Protein AF-A0A341ZG12-F1 (afdb_monomer_lite)

Secondary structure (DSSP, 8-state):
-HHHHTT--GGGGHHHHHHHHHH---GGGHHHHHHHHHHHHHHHTT-SBTTTT-SEEEEEEEETTTEEEEEEEE--B-----

Organism: Triticum aestivum (NCBI:txid4565)

Structure (mmCIF, N/CA/C/O backbone):
data_AF-A0A341ZG12-F1
#
_entry.id   AF-A0A341ZG12-F1
#
loop_
_atom_site.group_PDB
_atom_site.id
_atom_site.type_symbol
_atom_site.label_atom_id
_atom_site.label_alt_id
_atom_site.label_comp_id
_atom_site.label_asym_id
_atom_site.label_entity_id
_atom_site.label_seq_id
_atom_site.pdbx_PDB_ins_code
_atom_site.Cartn_x
_atom_site.Cartn_y
_atom_site.Cartn_z
_atom_site.occupancy
_atom_site.B_iso_or_equiv
_atom_site.auth_seq_id
_atom_site.auth_comp_id
_atom_site.auth_asym_id
_atom_site.auth_atom_id
_atom_site.pdbx_PDB_model_num
ATOM 1 N N . MET A 1 1 ? -3.093 10.078 -12.546 1.00 73.31 1 MET A N 1
ATOM 2 C CA . MET A 1 1 ? -3.446 9.370 -13.798 1.00 73.31 1 MET A CA 1
ATOM 3 C C . MET A 1 1 ? -4.392 8.195 -13.565 1.00 73.31 1 MET A C 1
ATOM 5 O O . MET A 1 1 ? -5.465 8.235 -14.145 1.00 73.31 1 MET A O 1
ATOM 9 N N . ILE A 1 2 ? -4.081 7.210 -12.708 1.00 90.69 2 ILE A N 1
ATOM 10 C CA . ILE A 1 2 ? -4.995 6.069 -12.454 1.00 90.69 2 ILE A CA 1
ATOM 11 C C . ILE A 1 2 ? -6.272 6.506 -11.725 1.00 90.69 2 ILE A C 1
ATOM 13 O O . ILE A 1 2 ? -7.360 6.278 -12.234 1.00 90.69 2 ILE A O 1
ATOM 17 N N . GLU A 1 3 ? -6.142 7.210 -10.596 1.00 93.38 3 GLU A N 1
ATOM 18 C CA . GLU A 1 3 ? -7.286 7.635 -9.771 1.00 93.38 3 GLU A CA 1
ATOM 19 C C . GLU A 1 3 ? -8.380 8.355 -10.581 1.00 93.38 3 GLU A C 1
ATOM 21 O O . GLU A 1 3 ? -9.547 7.993 -10.505 1.00 93.38 3 GLU A O 1
ATOM 26 N N . ALA A 1 4 ? -7.994 9.311 -11.432 1.00 94.12 4 ALA A N 1
ATOM 27 C CA . ALA A 1 4 ? -8.928 10.029 -12.298 1.00 94.12 4 ALA A CA 1
ATOM 28 C C . ALA A 1 4 ? -9.554 9.131 -13.380 1.00 94.12 4 ALA A C 1
ATOM 30 O O . ALA A 1 4 ? -10.723 9.295 -13.711 1.00 94.12 4 ALA A O 1
ATOM 31 N N . LYS A 1 5 ? -8.796 8.169 -13.927 1.00 96.06 5 LYS A N 1
ATOM 32 C CA . LYS A 1 5 ? -9.271 7.287 -15.002 1.00 96.06 5 LYS A CA 1
ATOM 33 C C . LYS A 1 5 ? -10.348 6.312 -14.527 1.00 96.06 5 LYS A C 1
ATOM 35 O O . LYS A 1 5 ? -11.214 5.956 -15.318 1.00 96.06 5 LYS A O 1
ATOM 40 N N . VAL A 1 6 ? -10.296 5.909 -13.257 1.00 93.88 6 VAL A N 1
ATOM 41 C CA . VAL A 1 6 ? -11.285 5.017 -12.627 1.00 93.88 6 VAL A CA 1
ATOM 42 C C . VAL A 1 6 ? -12.247 5.749 -11.684 1.00 93.88 6 VAL A C 1
ATOM 44 O O . VAL A 1 6 ? -13.009 5.104 -10.972 1.00 93.88 6 VAL A O 1
ATOM 47 N N . ASN A 1 7 ? -12.216 7.087 -11.669 1.00 94.75 7 ASN A N 1
ATOM 48 C CA . ASN A 1 7 ? -13.019 7.935 -10.782 1.00 94.75 7 ASN A CA 1
ATOM 49 C C . ASN A 1 7 ? -12.946 7.512 -9.298 1.00 94.75 7 ASN A C 1
ATOM 51 O O . ASN A 1 7 ? -13.949 7.436 -8.587 1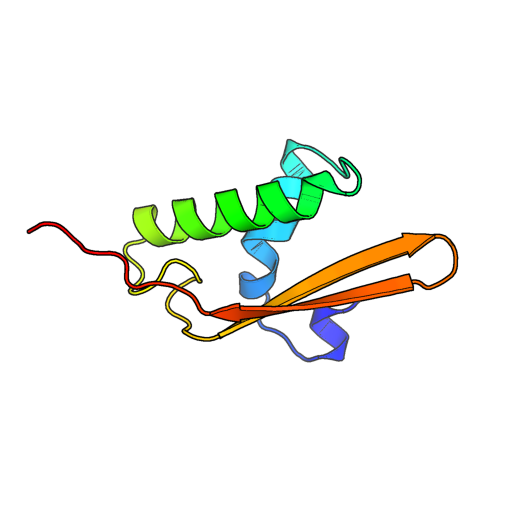.00 94.75 7 ASN A O 1
ATOM 55 N N . LEU A 1 8 ? -11.738 7.182 -8.843 1.00 94.12 8 LEU A N 1
ATOM 56 C CA . LEU A 1 8 ? -11.486 6.709 -7.490 1.00 94.12 8 LEU A CA 1
ATOM 57 C C . LEU A 1 8 ? -11.490 7.884 -6.504 1.00 94.12 8 LEU A C 1
ATOM 59 O O . LEU A 1 8 ? -11.004 8.973 -6.798 1.00 94.12 8 LEU A O 1
ATOM 63 N N . ASN A 1 9 ? -12.005 7.656 -5.296 1.00 93.38 9 ASN A N 1
ATOM 64 C CA . ASN A 1 9 ? -11.940 8.648 -4.227 1.00 93.38 9 ASN A CA 1
ATOM 65 C C . ASN A 1 9 ? -10.473 8.957 -3.867 1.00 93.38 9 ASN A C 1
ATOM 67 O O . ASN A 1 9 ? -9.704 8.041 -3.570 1.00 93.38 9 ASN A O 1
ATOM 71 N N . LYS A 1 10 ? -10.117 10.248 -3.805 1.00 89.06 10 LYS A N 1
ATOM 72 C CA . LYS A 1 10 ? -8.780 10.756 -3.438 1.00 89.06 10 LYS A CA 1
ATOM 73 C C . LYS A 1 10 ? -8.166 10.098 -2.207 1.00 89.06 10 LYS A C 1
ATOM 75 O O . LYS A 1 10 ? -6.951 9.899 -2.173 1.00 89.06 10 LYS A O 1
ATOM 80 N N . LYS A 1 11 ? -8.983 9.752 -1.209 1.00 91.88 11 LYS A N 1
ATOM 81 C CA . LYS A 1 11 ? -8.522 9.131 0.039 1.00 91.88 11 LYS A CA 1
ATOM 82 C C . LYS A 1 11 ? -7.953 7.719 -0.161 1.00 91.88 11 LYS A C 1
ATOM 84 O O . LYS A 1 11 ? -7.057 7.339 0.580 1.00 91.88 11 LYS A O 1
ATOM 89 N N . ARG A 1 12 ? -8.372 6.989 -1.202 1.00 92.44 12 ARG A N 1
ATOM 90 C CA . ARG A 1 12 ? -7.941 5.599 -1.469 1.00 92.44 12 ARG A CA 1
ATOM 91 C C . ARG A 1 12 ? -6.466 5.453 -1.822 1.00 92.44 12 ARG A C 1
ATOM 93 O O . ARG A 1 12 ? -5.905 4.380 -1.677 1.00 92.44 12 ARG A O 1
ATOM 100 N N . MET A 1 13 ? -5.837 6.529 -2.289 1.00 94.88 13 MET A N 1
ATOM 101 C CA . MET A 1 13 ? -4.402 6.549 -2.587 1.00 94.88 13 MET A CA 1
ATOM 102 C C . MET A 1 13 ? -3.583 7.167 -1.441 1.00 94.88 13 MET A C 1
ATOM 104 O O . MET A 1 13 ? -2.416 7.496 -1.645 1.00 94.88 13 MET A O 1
ATOM 108 N N . SER A 1 14 ? -4.175 7.399 -0.261 1.00 95.56 14 SER A N 1
ATOM 109 C CA . SER A 1 14 ? -3.516 8.123 0.835 1.00 95.56 14 SER A CA 1
ATOM 110 C C . SER A 1 14 ? -2.296 7.375 1.383 1.00 95.56 14 SER A C 1
ATOM 112 O O . SER A 1 14 ? -1.231 7.982 1.483 1.00 95.56 14 SER A O 1
ATOM 114 N N . ALA A 1 15 ? -2.409 6.065 1.633 1.00 96.88 15 ALA A N 1
ATOM 115 C CA . ALA A 1 15 ? -1.293 5.224 2.067 1.00 96.88 15 ALA A CA 1
ATOM 116 C C . ALA A 1 15 ? -0.169 5.188 1.016 1.00 96.88 15 ALA A C 1
ATOM 118 O O . ALA A 1 15 ? 0.991 5.434 1.337 1.00 96.88 15 ALA A O 1
ATOM 119 N N . SER A 1 16 ? -0.506 4.992 -0.268 1.00 96.44 16 SER A N 1
ATOM 120 C CA . SER A 1 16 ? 0.482 5.001 -1.360 1.00 96.44 16 SER A CA 1
ATOM 121 C C . SER A 1 16 ? 1.221 6.330 -1.487 1.00 96.44 16 SER A C 1
ATOM 123 O O . SER A 1 16 ? 2.433 6.345 -1.686 1.00 96.44 16 SER A O 1
ATOM 125 N N . ARG A 1 17 ? 0.505 7.454 -1.364 1.00 96.69 17 ARG A N 1
ATOM 126 C CA . ARG A 1 17 ? 1.112 8.791 -1.400 1.00 96.69 17 ARG A CA 1
ATOM 127 C C . ARG A 1 17 ? 1.996 9.048 -0.193 1.00 96.69 17 ARG A C 1
ATOM 129 O O . ARG A 1 17 ? 3.038 9.668 -0.357 1.00 96.69 17 ARG A O 1
ATOM 136 N N . HIS A 1 18 ? 1.584 8.589 0.985 1.00 97.69 18 HIS A N 1
ATOM 137 C CA . HIS A 1 18 ? 2.384 8.750 2.187 1.00 97.69 18 HIS A CA 1
ATOM 138 C C . HIS A 1 18 ? 3.706 7.996 2.072 1.00 97.69 18 HIS A C 1
ATOM 140 O O . HIS A 1 18 ? 4.756 8.611 2.196 1.00 97.69 18 HIS A O 1
ATOM 146 N N . VAL A 1 19 ? 3.669 6.711 1.709 1.00 98.00 19 VAL A N 1
ATOM 147 C CA . VAL A 1 19 ? 4.894 5.918 1.525 1.00 98.00 19 VAL A CA 1
ATOM 148 C C . VAL A 1 19 ? 5.805 6.535 0.465 1.00 98.00 19 VAL A C 1
ATOM 150 O O . VAL A 1 19 ? 7.008 6.633 0.680 1.00 98.00 19 VAL A O 1
ATOM 153 N N . LEU A 1 20 ? 5.245 7.010 -0.652 1.00 97.31 20 LEU A N 1
ATOM 154 C CA . LEU A 1 20 ? 6.032 7.690 -1.681 1.00 97.31 20 LEU A CA 1
ATOM 155 C C . LEU A 1 20 ? 6.665 8.997 -1.174 1.00 97.31 20 LEU A C 1
ATOM 157 O O . LEU A 1 20 ? 7.786 9.307 -1.561 1.00 97.31 20 LEU A O 1
ATOM 161 N N . SER A 1 21 ? 5.955 9.762 -0.340 1.00 97.88 21 SER A N 1
ATOM 162 C CA . SER A 1 21 ? 6.450 11.011 0.251 1.00 97.88 21 SER A CA 1
ATOM 163 C C . SER A 1 21 ? 7.596 10.765 1.232 1.00 97.88 21 SER A C 1
ATOM 165 O O . SER A 1 21 ? 8.589 11.483 1.190 1.00 97.88 21 SER A O 1
ATOM 167 N N . GLU A 1 22 ? 7.469 9.749 2.086 1.00 97.88 22 GLU A N 1
ATOM 168 C CA . GLU A 1 22 ? 8.439 9.472 3.153 1.00 97.88 22 GLU A CA 1
ATOM 169 C C . GLU A 1 22 ? 9.653 8.670 2.668 1.00 97.88 22 GLU A C 1
ATOM 171 O O . GLU A 1 22 ? 10.779 8.918 3.094 1.00 97.88 22 GLU A O 1
ATOM 176 N N . TYR A 1 23 ? 9.442 7.707 1.767 1.00 96.50 23 TYR A N 1
ATOM 177 C CA . TYR A 1 23 ? 10.465 6.725 1.387 1.00 96.50 23 TYR A CA 1
ATOM 178 C C . TYR A 1 23 ? 10.841 6.768 -0.097 1.00 96.50 23 TYR A C 1
ATOM 180 O O . TYR A 1 23 ? 11.819 6.141 -0.505 1.00 96.50 23 TYR A O 1
ATOM 188 N N . GLY A 1 24 ? 10.089 7.491 -0.929 1.00 96.50 24 GLY A N 1
ATOM 189 C CA . GLY A 1 24 ? 10.252 7.434 -2.377 1.00 96.50 24 GLY A CA 1
ATOM 190 C C . GLY A 1 24 ? 9.835 6.079 -2.964 1.00 96.50 24 GLY A C 1
ATOM 191 O O . GLY A 1 24 ? 9.067 5.316 -2.379 1.00 96.50 24 GLY A O 1
ATOM 192 N N . ASN A 1 25 ? 10.322 5.786 -4.170 1.00 95.31 25 ASN A N 1
ATOM 193 C CA . ASN A 1 25 ? 10.126 4.487 -4.811 1.00 95.31 25 ASN A CA 1
ATOM 194 C C . ASN A 1 25 ? 11.273 3.542 -4.426 1.00 95.31 25 ASN A C 1
ATOM 196 O O . ASN A 1 25 ? 12.357 3.616 -5.003 1.00 95.31 25 ASN A O 1
ATOM 200 N N . ILE A 1 26 ? 11.011 2.627 -3.494 1.00 93.88 26 ILE A N 1
ATOM 201 C CA . ILE A 1 26 ? 11.960 1.603 -3.024 1.00 93.88 26 ILE A CA 1
ATOM 202 C C . ILE A 1 26 ? 11.789 0.274 -3.783 1.00 93.88 26 ILE A C 1
ATOM 204 O O . ILE A 1 26 ? 11.936 -0.818 -3.230 1.00 93.88 26 ILE A O 1
ATOM 208 N N . ALA A 1 27 ? 11.454 0.369 -5.075 1.00 91.62 27 ALA A N 1
ATOM 209 C CA . ALA A 1 27 ? 11.211 -0.747 -5.986 1.00 91.62 27 ALA A CA 1
ATOM 210 C C . ALA A 1 27 ? 10.141 -1.719 -5.446 1.00 91.62 27 ALA A C 1
ATOM 212 O O . ALA A 1 27 ? 9.111 -1.282 -4.925 1.00 91.62 27 ALA A O 1
ATOM 213 N N . GLY A 1 28 ? 10.357 -3.033 -5.577 1.00 88.19 28 GLY A N 1
ATOM 214 C CA . GLY A 1 28 ? 9.375 -4.061 -5.211 1.00 88.19 28 GLY A CA 1
ATOM 215 C C . GLY A 1 28 ? 8.926 -4.030 -3.744 1.00 88.19 28 GLY A C 1
ATOM 216 O O . GLY A 1 28 ? 7.811 -4.446 -3.443 1.00 88.19 28 GLY A O 1
ATOM 217 N N . ALA A 1 29 ? 9.731 -3.474 -2.832 1.00 92.50 29 ALA A N 1
ATOM 218 C CA . ALA A 1 29 ? 9.367 -3.368 -1.418 1.00 92.50 29 ALA A CA 1
ATOM 219 C C . ALA A 1 29 ? 8.284 -2.308 -1.146 1.00 92.50 29 ALA A C 1
ATOM 221 O O . ALA A 1 29 ? 7.590 -2.395 -0.133 1.00 92.50 29 ALA A O 1
ATOM 222 N N . THR A 1 30 ? 8.097 -1.337 -2.051 1.00 95.38 30 THR A N 1
ATOM 223 C CA . THR A 1 30 ? 7.183 -0.194 -1.859 1.00 95.38 30 THR A CA 1
ATOM 224 C C . THR A 1 30 ? 5.773 -0.662 -1.517 1.00 95.38 30 THR A C 1
ATOM 226 O O . THR A 1 30 ? 5.121 -0.116 -0.633 1.00 95.38 30 THR A O 1
ATOM 229 N N . VAL A 1 31 ? 5.302 -1.720 -2.178 1.00 95.62 31 VAL A N 1
ATOM 230 C CA . VAL A 1 31 ? 3.936 -2.209 -1.991 1.00 95.62 31 VAL A CA 1
ATOM 231 C C . VAL A 1 31 ? 3.710 -2.825 -0.607 1.00 95.62 31 VAL A C 1
ATOM 233 O O . VAL A 1 31 ? 2.625 -2.693 -0.047 1.00 95.62 31 VAL A O 1
ATOM 236 N N . LEU A 1 32 ? 4.747 -3.425 -0.015 1.00 96.94 32 LEU A N 1
ATOM 237 C CA . LEU A 1 32 ? 4.688 -3.974 1.340 1.00 96.94 32 LEU A CA 1
ATOM 238 C C . LEU A 1 32 ? 4.598 -2.855 2.381 1.00 96.94 32 LEU A C 1
ATOM 240 O O . LEU A 1 32 ? 3.821 -2.963 3.325 1.00 96.94 32 LEU A O 1
ATOM 244 N N . PHE A 1 33 ? 5.324 -1.755 2.172 1.00 97.88 33 PHE A N 1
ATOM 245 C CA . PHE A 1 33 ? 5.237 -0.568 3.027 1.00 97.88 33 PHE A CA 1
ATOM 246 C C . PHE A 1 33 ? 3.855 0.084 2.940 1.00 97.88 33 PHE A C 1
ATOM 248 O O . PHE A 1 33 ? 3.320 0.523 3.950 1.00 97.88 33 PHE A O 1
ATOM 255 N N . ILE A 1 34 ? 3.236 0.095 1.756 1.00 98.06 34 ILE A N 1
ATOM 256 C CA . ILE A 1 34 ? 1.871 0.612 1.578 1.00 98.06 34 ILE A CA 1
ATOM 257 C C . ILE A 1 34 ? 0.860 -0.233 2.356 1.00 98.06 34 ILE A C 1
ATOM 259 O O . ILE A 1 34 ? -0.013 0.326 3.018 1.00 98.06 34 ILE A O 1
ATOM 263 N N . LEU A 1 35 ? 0.976 -1.564 2.302 1.00 97.94 35 LEU A N 1
ATOM 264 C CA . LEU A 1 35 ? 0.117 -2.455 3.086 1.00 97.94 35 LEU A CA 1
ATOM 265 C C . LEU A 1 35 ? 0.324 -2.267 4.594 1.00 97.94 35 LEU A C 1
ATOM 267 O O . LEU A 1 35 ? -0.649 -2.274 5.349 1.00 97.94 35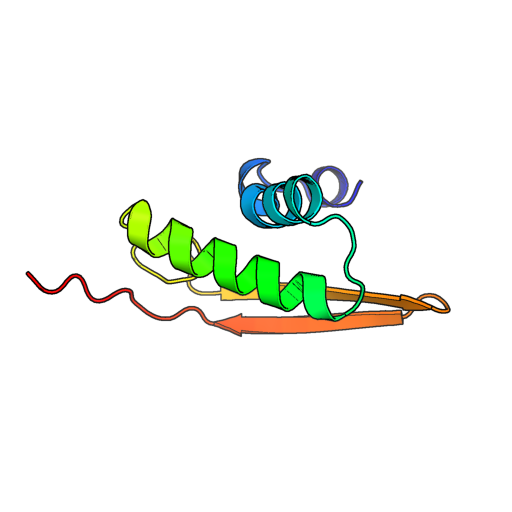 LEU A O 1
ATOM 271 N N . ASP A 1 36 ? 1.575 -2.093 5.027 1.00 98.00 36 ASP A N 1
ATOM 272 C CA . ASP A 1 36 ? 1.915 -1.863 6.430 1.00 98.00 36 ASP A CA 1
ATOM 273 C C . ASP A 1 36 ? 1.357 -0.531 6.949 1.00 98.00 36 ASP A C 1
ATOM 275 O O . ASP A 1 36 ? 0.746 -0.486 8.016 1.00 98.00 36 ASP A O 1
ATOM 279 N N . GLU A 1 37 ? 1.487 0.533 6.161 1.00 98.00 37 GLU A N 1
ATOM 280 C CA . GLU A 1 37 ? 0.916 1.839 6.475 1.00 98.00 37 GLU A CA 1
ATOM 281 C C . GLU A 1 37 ? -0.614 1.778 6.547 1.00 98.00 37 GLU A C 1
ATOM 283 O O . GLU A 1 37 ? -1.220 2.229 7.519 1.00 98.00 37 GLU A O 1
ATOM 288 N N . MET A 1 38 ? -1.253 1.161 5.548 1.00 97.81 38 MET A N 1
ATOM 289 C CA . MET A 1 38 ? -2.710 1.038 5.475 1.00 97.81 38 MET A CA 1
ATOM 290 C C . MET A 1 38 ? -3.280 0.289 6.686 1.00 97.81 38 MET A C 1
ATOM 292 O O . MET A 1 38 ? -4.247 0.759 7.289 1.00 97.81 38 MET A O 1
ATOM 296 N N . ARG A 1 39 ? -2.685 -0.846 7.087 1.00 97.50 39 ARG A N 1
ATOM 297 C CA . ARG A 1 39 ? -3.181 -1.606 8.250 1.00 97.50 39 ARG A CA 1
ATOM 298 C C . ARG A 1 39 ? -2.991 -0.843 9.566 1.00 97.50 39 ARG A C 1
ATOM 300 O O . ARG A 1 39 ? -3.842 -0.959 10.442 1.00 97.50 39 ARG A O 1
ATOM 307 N N . LYS A 1 40 ? -1.886 -0.095 9.715 1.00 97.38 40 LYS A N 1
ATOM 308 C CA . LYS A 1 40 ? -1.570 0.671 10.931 1.00 97.38 40 LYS A CA 1
ATOM 309 C C . LYS A 1 40 ? -2.537 1.835 11.087 1.00 97.38 40 LYS A C 1
ATOM 311 O O . LYS A 1 40 ? -3.223 1.905 12.102 1.00 97.38 40 LYS A O 1
ATOM 316 N N . ARG A 1 41 ? -2.705 2.637 10.031 1.00 96.75 41 ARG A N 1
ATOM 317 C CA . ARG A 1 41 ? -3.716 3.703 9.991 1.00 96.75 41 ARG A CA 1
ATOM 318 C C . ARG A 1 41 ? -5.117 3.183 10.233 1.00 96.75 41 ARG A C 1
ATOM 320 O O . ARG A 1 41 ? -5.874 3.797 10.971 1.00 96.75 41 ARG A O 1
ATOM 327 N N . SER A 1 42 ? -5.453 2.032 9.648 1.00 97.00 42 SER A N 1
ATOM 328 C CA . SER A 1 42 ? -6.768 1.427 9.858 1.00 97.00 42 SER A CA 1
ATOM 329 C C . SER A 1 42 ? -7.047 1.174 11.344 1.00 97.00 42 SER A C 1
ATOM 331 O O . SER A 1 42 ? -8.151 1.441 11.809 1.00 97.00 42 SER A O 1
ATOM 333 N N . ALA A 1 43 ? -6.044 0.708 12.095 1.00 95.94 43 ALA A N 1
ATOM 334 C CA . ALA A 1 43 ? -6.156 0.508 13.536 1.00 95.94 43 ALA A CA 1
ATOM 335 C C . ALA A 1 43 ? -6.189 1.833 14.317 1.00 95.94 43 ALA A C 1
ATOM 337 O O . ALA A 1 43 ? -7.036 1.997 15.190 1.00 95.94 43 ALA A O 1
ATOM 338 N N . GLU A 1 44 ? -5.314 2.785 13.989 1.00 96.06 44 GLU A N 1
ATOM 339 C CA . GLU A 1 44 ? -5.236 4.099 14.653 1.00 96.06 44 GLU A CA 1
ATOM 340 C C . GLU A 1 44 ? -6.522 4.924 14.484 1.00 96.06 44 GLU A C 1
ATOM 342 O O . GLU A 1 44 ? -6.972 5.592 15.414 1.00 96.06 44 GLU A O 1
ATOM 347 N N . GLU A 1 45 ? -7.148 4.842 13.311 1.00 95.25 45 GLU A N 1
ATOM 348 C CA . GLU A 1 45 ? -8.396 5.536 12.987 1.00 95.25 45 GLU A CA 1
ATOM 349 C C . GLU A 1 45 ? -9.658 4.738 13.377 1.00 95.25 45 GLU A C 1
ATOM 351 O O . GLU A 1 45 ? -10.771 5.177 13.091 1.00 95.25 45 GLU A O 1
ATOM 356 N N . ASN A 1 46 ? -9.514 3.596 14.063 1.00 94.88 46 ASN A N 1
ATOM 357 C CA . ASN A 1 46 ? -10.613 2.726 14.507 1.00 94.88 46 ASN A CA 1
ATOM 358 C C . ASN A 1 46 ? -11.534 2.235 13.372 1.00 94.88 46 ASN A C 1
ATOM 360 O O . ASN A 1 46 ? -12.757 2.159 13.529 1.00 94.88 46 ASN A O 1
ATOM 364 N N . HIS A 1 47 ? -10.966 1.882 12.217 1.00 96.00 47 HIS A N 1
ATOM 365 C CA . HIS A 1 47 ? -11.725 1.21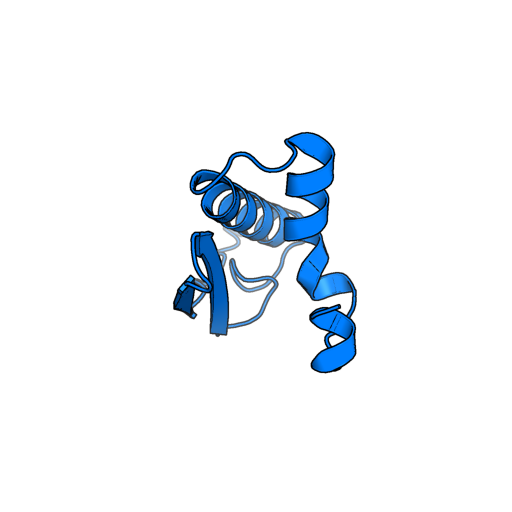7 11.157 1.00 96.00 47 HIS A CA 1
ATOM 366 C C . HIS A 1 47 ? -12.082 -0.222 11.541 1.00 96.00 47 HIS A C 1
ATOM 368 O O . HIS A 1 47 ? -11.393 -0.876 12.318 1.00 96.00 47 HIS A O 1
ATOM 374 N N . ALA A 1 48 ? -13.143 -0.751 10.928 1.00 96.62 48 ALA A N 1
ATOM 375 C CA . ALA A 1 48 ? -13.609 -2.115 11.186 1.00 96.62 48 ALA A CA 1
ATOM 376 C C . ALA A 1 48 ? -12.636 -3.205 10.694 1.00 96.62 48 ALA A C 1
ATOM 378 O O . ALA A 1 48 ? -12.621 -4.316 11.226 1.00 96.62 48 ALA A O 1
ATOM 379 N N . THR A 1 49 ? -11.835 -2.912 9.666 1.00 98.00 49 THR A N 1
ATOM 380 C CA . THR A 1 49 ? -10.929 -3.876 9.029 1.00 98.00 49 THR A CA 1
ATOM 381 C C . THR A 1 49 ? -9.561 -3.262 8.769 1.00 98.00 49 THR A C 1
ATOM 383 O O . THR A 1 49 ? -9.425 -2.044 8.672 1.00 98.00 49 THR A O 1
ATOM 386 N N . THR A 1 50 ? -8.549 -4.108 8.562 1.00 97.88 50 THR A N 1
ATOM 387 C CA . THR A 1 50 ? -7.188 -3.703 8.163 1.00 97.88 50 THR A CA 1
ATOM 388 C C . THR A 1 50 ? -7.101 -3.033 6.784 1.00 97.88 50 THR A C 1
ATOM 390 O O . THR A 1 50 ? -6.022 -2.589 6.396 1.00 97.88 50 THR A O 1
ATOM 393 N N . GLY A 1 51 ? -8.205 -2.986 6.033 1.00 97.44 51 GLY A N 1
ATOM 394 C CA . GLY A 1 51 ? -8.309 -2.388 4.703 1.00 97.44 51 GLY A CA 1
ATOM 395 C C . GLY A 1 51 ? -9.176 -1.132 4.695 1.00 97.44 51 GLY A C 1
ATOM 396 O O . GLY A 1 51 ? -10.056 -1.019 3.844 1.00 97.44 51 GLY A O 1
AT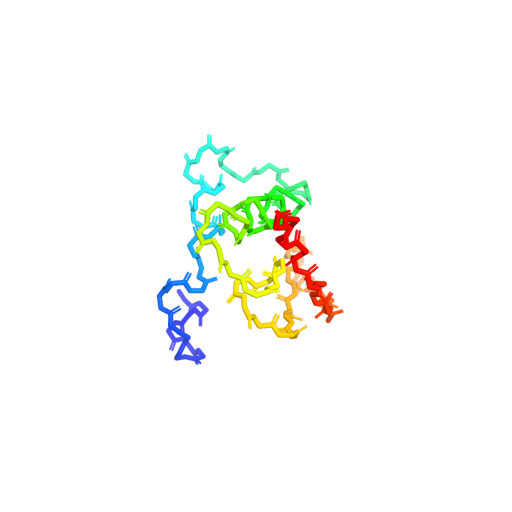OM 397 N N . GLU A 1 52 ? -8.980 -0.222 5.655 1.00 96.38 52 GLU A N 1
ATOM 398 C CA . GLU A 1 52 ? -9.744 1.032 5.780 1.00 96.38 52 GLU A CA 1
ATOM 399 C C . GLU A 1 52 ? -11.267 0.794 5.860 1.00 96.38 52 GLU A C 1
ATOM 401 O O . GLU A 1 52 ? -12.064 1.470 5.201 1.00 96.38 52 GLU A O 1
ATOM 406 N N . GLY A 1 53 ? -11.675 -0.249 6.591 1.00 96.31 53 GLY A N 1
ATOM 407 C CA . GLY A 1 53 ? -13.082 -0.627 6.759 1.00 96.31 53 GLY A CA 1
ATOM 408 C C . GLY A 1 53 ? -13.710 -1.345 5.558 1.00 96.31 53 GLY A C 1
ATOM 409 O O . GLY A 1 53 ? -14.902 -1.638 5.587 1.00 96.31 53 GLY A O 1
ATOM 410 N N . MET A 1 54 ? -12.939 -1.646 4.509 1.00 97.00 54 MET A N 1
ATOM 411 C CA . MET A 1 54 ? -13.394 -2.421 3.351 1.00 97.00 54 MET A CA 1
ATOM 412 C C . MET A 1 54 ? -12.998 -3.890 3.484 1.00 97.00 54 MET A C 1
ATOM 414 O O . MET A 1 54 ? -11.920 -4.193 3.992 1.00 97.00 54 MET A O 1
ATOM 418 N N . ASP A 1 55 ? -13.819 -4.803 2.965 1.00 97.69 55 ASP A N 1
ATOM 419 C CA . ASP A 1 55 ? -13.524 -6.246 2.971 1.00 97.69 55 ASP A CA 1
ATOM 420 C C . ASP A 1 55 ? -12.543 -6.664 1.873 1.00 97.69 55 ASP A C 1
ATOM 422 O O . ASP A 1 55 ? -11.710 -7.547 2.071 1.00 97.69 55 ASP A O 1
ATOM 426 N N . TRP A 1 56 ? -12.647 -6.035 0.704 1.00 98.19 56 TRP A N 1
ATOM 427 C CA . TRP A 1 56 ? -11.899 -6.402 -0.493 1.00 98.19 56 TRP A CA 1
ATOM 428 C C . TRP A 1 56 ? -11.031 -5.251 -0.977 1.00 98.19 56 TRP A C 1
ATOM 430 O O . TRP A 1 56 ? -11.450 -4.091 -0.978 1.00 98.19 56 TRP A O 1
ATOM 440 N N . GLY A 1 57 ? -9.838 -5.598 -1.446 1.00 96.81 57 GLY A N 1
ATOM 441 C CA . GLY A 1 57 ? -8.895 -4.678 -2.058 1.00 96.81 57 GLY A CA 1
ATOM 442 C C . GLY A 1 57 ? -8.185 -5.307 -3.249 1.00 96.81 57 GLY A C 1
ATOM 443 O O . GLY A 1 57 ? -8.232 -6.518 -3.474 1.00 96.81 57 GLY A O 1
ATOM 444 N N . VAL A 1 58 ? -7.502 -4.459 -4.010 1.00 96.94 58 VAL A N 1
ATOM 445 C CA . VAL A 1 58 ? -6.624 -4.871 -5.103 1.00 96.94 58 VAL A CA 1
ATOM 446 C C . VAL A 1 58 ? -5.268 -4.204 -4.931 1.00 96.94 58 VAL A C 1
ATOM 448 O O . VAL A 1 58 ? -5.180 -3.014 -4.629 1.00 96.94 58 VAL A O 1
ATOM 451 N N . LEU A 1 59 ? -4.215 -4.988 -5.114 1.00 96.75 59 LEU A N 1
ATOM 452 C CA . LEU A 1 59 ? -2.829 -4.554 -5.086 1.00 96.75 59 LEU A CA 1
ATOM 453 C C . LEU A 1 59 ? -2.263 -4.637 -6.500 1.00 96.75 59 LEU A C 1
ATOM 455 O O . LEU A 1 59 ? -2.448 -5.648 -7.178 1.00 96.75 59 LEU A O 1
ATOM 459 N N . PHE A 1 60 ? -1.565 -3.583 -6.920 1.00 95.38 60 PHE A N 1
ATOM 460 C CA . PHE A 1 60 ? -0.922 -3.501 -8.229 1.00 95.38 60 PHE A CA 1
ATOM 461 C C . PHE A 1 60 ? 0.587 -3.288 -8.093 1.00 95.38 60 PHE A C 1
ATOM 463 O O . PHE A 1 60 ? 1.022 -2.377 -7.386 1.00 95.38 60 PHE A O 1
ATOM 470 N N . GLY A 1 61 ? 1.369 -4.095 -8.808 1.00 95.25 61 GLY A N 1
ATOM 471 C CA . GLY A 1 61 ? 2.807 -3.919 -9.012 1.00 95.25 61 GLY A CA 1
ATOM 472 C C . GLY A 1 61 ? 3.110 -3.609 -10.477 1.00 95.25 61 GLY A C 1
ATOM 473 O O . GLY A 1 61 ? 2.523 -4.219 -11.367 1.00 95.25 61 GLY A O 1
ATOM 474 N N . PHE A 1 62 ? 4.017 -2.665 -10.739 1.00 92.94 62 PHE A N 1
ATOM 475 C CA . PHE A 1 62 ? 4.413 -2.268 -12.095 1.00 92.94 62 PHE A CA 1
ATOM 476 C C . PHE A 1 62 ? 5.921 -2.463 -12.276 1.00 92.94 62 PHE A C 1
ATOM 478 O O . PHE A 1 62 ? 6.705 -1.933 -11.487 1.00 92.94 62 PHE A O 1
ATOM 485 N N . GLY A 1 63 ? 6.321 -3.208 -13.309 1.00 92.31 63 GLY A N 1
ATOM 486 C CA . GLY A 1 63 ? 7.718 -3.568 -13.575 1.00 92.31 63 GLY A CA 1
ATOM 487 C C . GLY A 1 63 ? 8.192 -3.263 -15.005 1.00 92.31 63 GLY A C 1
ATOM 488 O O . GLY A 1 63 ? 7.415 -2.768 -15.825 1.00 92.31 63 GLY A O 1
ATOM 489 N N . PRO A 1 64 ? 9.470 -3.554 -15.326 1.00 92.38 64 PRO A N 1
ATOM 490 C CA . PRO A 1 64 ? 10.049 -3.329 -16.653 1.00 92.38 64 PRO A CA 1
ATOM 491 C C . PRO A 1 64 ? 9.275 -4.017 -17.789 1.00 92.38 64 PRO A C 1
ATOM 493 O O . PRO A 1 64 ? 8.663 -5.069 -17.597 1.00 92.38 64 PRO A O 1
ATOM 496 N N . GLY A 1 65 ? 9.328 -3.434 -18.991 1.00 90.25 65 GLY A N 1
ATOM 497 C CA . GLY A 1 65 ? 8.533 -3.870 -20.142 1.00 90.25 65 GLY A CA 1
ATOM 498 C C . GLY A 1 65 ? 7.205 -3.120 -20.175 1.00 90.25 65 GLY A C 1
ATOM 499 O O . GLY A 1 65 ? 7.197 -1.980 -20.613 1.00 90.25 65 GLY A O 1
ATOM 500 N N . ILE A 1 66 ? 6.131 -3.753 -19.693 1.00 89.12 66 ILE A N 1
ATOM 501 C CA . ILE A 1 66 ? 4.785 -3.214 -19.360 1.00 89.12 66 ILE A CA 1
ATOM 502 C C . ILE A 1 66 ? 4.140 -4.191 -18.336 1.00 89.12 66 ILE A C 1
ATOM 504 O O . ILE A 1 66 ? 2.937 -4.434 -18.309 1.00 89.12 66 ILE A O 1
ATOM 508 N N . THR A 1 67 ? 4.952 -4.834 -17.491 1.00 94.88 67 THR A N 1
ATOM 509 C CA . THR A 1 67 ? 4.456 -5.908 -16.619 1.00 94.88 67 THR A CA 1
ATOM 510 C C . THR A 1 67 ? 3.591 -5.337 -15.500 1.00 94.88 67 THR A C 1
ATOM 512 O O . THR A 1 67 ? 4.029 -4.453 -14.761 1.00 94.88 67 THR A O 1
ATOM 515 N N . LEU A 1 68 ? 2.373 -5.870 -15.384 1.00 94.12 68 LEU A N 1
ATOM 516 C CA . LEU A 1 68 ? 1.424 -5.582 -14.317 1.00 94.12 68 LEU A CA 1
ATOM 517 C C . LEU A 1 68 ? 1.196 -6.846 -13.493 1.00 94.12 68 LEU A C 1
ATOM 519 O O . LEU A 1 68 ? 0.671 -7.837 -13.997 1.00 94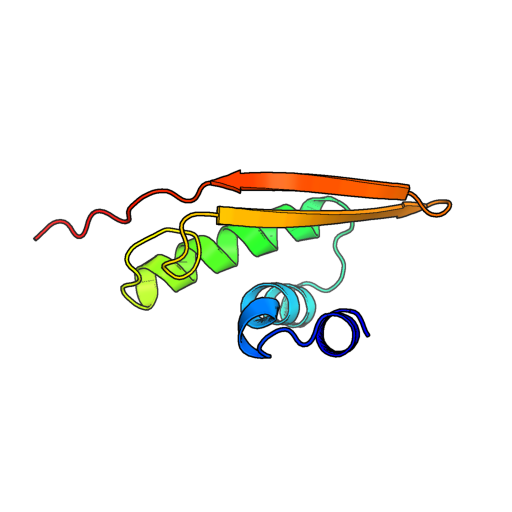.12 68 LEU A O 1
ATOM 523 N N . GLU A 1 69 ? 1.522 -6.779 -12.212 1.00 96.38 69 GLU A N 1
ATOM 524 C CA . GLU A 1 69 ? 1.128 -7.784 -11.232 1.00 96.38 69 GLU A CA 1
ATOM 525 C C . GLU A 1 69 ? -0.127 -7.298 -10.516 1.00 96.38 69 GLU A C 1
ATOM 527 O O . GLU A 1 69 ? -0.209 -6.138 -10.113 1.00 96.38 69 GLU A O 1
ATOM 532 N N . THR A 1 70 ? -1.131 -8.166 -10.387 1.00 96.94 70 THR A N 1
ATOM 533 C CA . THR A 1 70 ? -2.400 -7.838 -9.727 1.00 96.94 70 THR A CA 1
ATOM 534 C C . THR A 1 70 ? -2.751 -8.918 -8.721 1.00 96.94 70 THR A C 1
ATOM 536 O O . THR A 1 70 ? -2.835 -10.091 -9.079 1.00 96.94 70 THR A O 1
ATOM 539 N N . VAL A 1 71 ? -2.996 -8.521 -7.474 1.00 97.88 71 VAL A N 1
ATOM 540 C CA . VAL A 1 71 ? -3.412 -9.430 -6.401 1.00 97.88 71 VAL A CA 1
ATOM 541 C C . VAL A 1 71 ? -4.721 -8.932 -5.806 1.00 97.88 71 VAL A C 1
ATOM 543 O O . VAL A 1 71 ? -4.820 -7.780 -5.385 1.00 97.88 71 VAL A O 1
ATOM 546 N N . VAL A 1 72 ? -5.726 -9.805 -5.755 1.00 98.19 72 VAL A N 1
ATOM 547 C CA . VAL A 1 72 ? -6.945 -9.558 -4.977 1.00 98.19 72 VAL A CA 1
ATOM 548 C C . VAL A 1 72 ? -6.661 -9.933 -3.531 1.00 98.19 72 VAL A C 1
ATOM 550 O O . VAL A 1 72 ? -6.196 -11.037 -3.253 1.00 98.19 72 VAL A O 1
ATOM 553 N N . ILE A 1 73 ? -6.941 -9.013 -2.616 1.00 97.56 73 ILE A N 1
ATOM 554 C CA . ILE A 1 73 ? -6.705 -9.194 -1.185 1.00 97.56 73 ILE A CA 1
ATOM 555 C C . ILE A 1 73 ? -8.011 -9.051 -0.414 1.00 97.56 73 ILE A C 1
ATOM 557 O O . ILE A 1 73 ? -8.891 -8.271 -0.785 1.00 97.56 73 ILE A O 1
ATOM 561 N N . ARG A 1 74 ? -8.116 -9.805 0.680 1.00 98.19 74 ARG A N 1
ATOM 562 C CA . ARG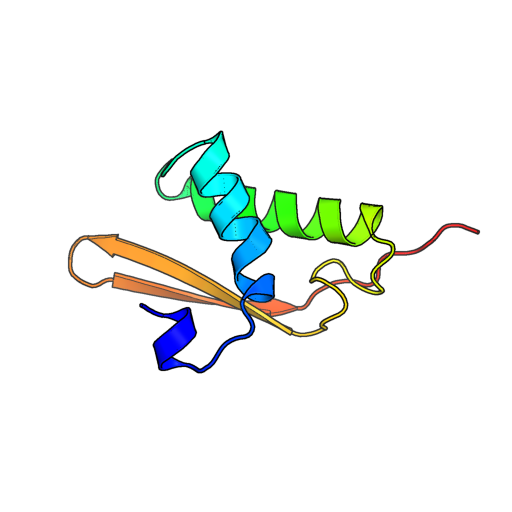 A 1 74 ? -9.202 -9.693 1.649 1.00 98.19 74 ARG A CA 1
ATOM 563 C C . ARG A 1 74 ? -8.637 -9.145 2.952 1.00 98.19 74 ARG A C 1
ATOM 565 O O . ARG A 1 74 ? -7.598 -9.618 3.412 1.00 98.19 74 ARG A O 1
ATOM 572 N N . SER A 1 75 ? -9.287 -8.134 3.510 1.00 97.81 75 SER A N 1
ATOM 573 C CA . SER A 1 75 ? -8.908 -7.566 4.800 1.00 97.81 75 SER A CA 1
ATOM 574 C C . SER A 1 75 ? -9.346 -8.473 5.951 1.00 97.81 75 SER A C 1
ATOM 576 O O . SER A 1 75 ? -10.115 -9.422 5.774 1.00 97.81 75 SER A O 1
ATOM 578 N N . MET A 1 76 ? -8.835 -8.174 7.143 1.00 97.81 76 MET A N 1
ATOM 579 C CA . MET A 1 76 ? -9.196 -8.870 8.374 1.00 97.81 76 MET A CA 1
ATOM 580 C C . MET A 1 76 ? -9.873 -7.897 9.341 1.00 97.81 76 MET A C 1
ATOM 582 O O . MET A 1 76 ? -9.486 -6.724 9.363 1.00 97.81 76 MET A O 1
ATOM 586 N N . PRO A 1 77 ? -10.840 -8.355 10.156 1.00 97.19 77 PRO A N 1
ATOM 587 C CA . PRO A 1 77 ? -11.405 -7.548 11.230 1.00 97.19 77 PRO A CA 1
ATOM 588 C C . PRO A 1 77 ? -10.321 -7.066 12.196 1.00 97.19 77 PRO A C 1
ATOM 590 O O . PRO A 1 77 ? -9.416 -7.827 12.551 1.00 97.19 77 PRO A O 1
ATOM 593 N N . ILE A 1 78 ? -10.419 -5.812 12.632 1.00 95.50 78 ILE A N 1
ATOM 594 C CA . ILE A 1 78 ? -9.591 -5.286 13.718 1.00 95.50 78 ILE A CA 1
ATOM 595 C C . ILE A 1 78 ? -10.355 -5.538 15.017 1.00 95.50 78 ILE A C 1
ATOM 597 O O . ILE A 1 78 ? -11.393 -4.931 15.264 1.00 95.50 78 ILE A O 1
ATOM 601 N N . ASN A 1 79 ? -9.863 -6.467 15.838 1.00 83.19 79 ASN A N 1
ATOM 602 C CA . ASN A 1 79 ? -10.467 -6.735 17.138 1.00 83.19 79 ASN A CA 1
ATOM 603 C C . ASN A 1 79 ? -10.096 -5.603 18.098 1.00 83.19 79 ASN A C 1
ATOM 605 O O . ASN A 1 79 ? -8.970 -5.548 18.592 1.00 83.19 79 ASN A O 1
ATOM 609 N N . THR A 1 80 ? -11.042 -4.714 18.379 1.00 66.56 80 THR A N 1
ATOM 610 C CA . THR A 1 80 ? -10.941 -3.782 19.500 1.00 66.56 80 THR A CA 1
ATOM 611 C C . THR A 1 80 ? -11.124 -4.591 20.778 1.00 66.56 80 THR A C 1
ATOM 613 O O . THR A 1 80 ? -12.246 -4.929 21.155 1.00 66.56 80 THR A O 1
ATOM 616 N N . THR A 1 81 ? -10.023 -4.979 21.424 1.00 59.25 81 THR A N 1
ATOM 617 C CA . THR A 1 81 ? -10.088 -5.514 22.787 1.00 59.25 81 THR A CA 1
ATOM 618 C C . THR A 1 81 ? -10.723 -4.429 23.651 1.00 59.25 81 THR A C 1
ATOM 620 O O . THR A 1 81 ? -10.142 -3.356 23.813 1.00 59.25 81 THR A O 1
ATOM 623 N N . THR A 1 82 ? -11.960 -4.674 24.076 1.00 47.28 82 THR A N 1
ATOM 624 C CA . THR A 1 82 ? -12.720 -3.791 24.969 1.00 47.28 82 THR A CA 1
ATOM 625 C C . THR A 1 82 ? -12.159 -3.874 26.379 1.00 47.28 82 THR A C 1
ATOM 627 O O . THR A 1 82 ? -11.697 -4.979 26.752 1.00 47.28 82 THR A O 1
#

Sequence (82 aa):
MIEAKVNLNKKRMSASRHVLSEYGNIAGATVLFILDEMRKRSAEENHATTGEGMDWGVLFGFGPGITLETVVIRSMPINTTT

Radius of gyration: 13.6 Å; chains: 1; bounding box: 26×21×45 Å

InterPro domains:
  IPR011141 Polyketide synthase, type III [PTHR11877] (2-76)
  IPR012328 Chalcone/stilbene synthase, C-terminal [PF02797] (2-77)
  IPR016039 Thiolase-like [G3DSA:3.40.47.10] (1-80)
  IPR016039 Thiolase-like [SSF53901] (2-76)

Foldseek 3Di:
DVCVVVVHDPVLCVLVVVLCVPPNCPAPCSQVSSLVSQQVVCVVVVAQWSRVVDQKDKGWHADPPGDIDIDIDGTDGDDPPD

pLDDT: mean 93.85, std 8.07, range [47.28, 98.19]